Protein AF-A0A7S0CR23-F1 (afdb_monomer)

Organism: NCBI:txid1561963

Sequence (125 aa):
MKQKNTNLKMKKTRQRVEAKNSLENYAYNIRSTIRDEKIQGKITEDEKRSLEEKVNEIIGFIENNEEVEKEKYEEKEEQLKAIANPIISKIYQQGGTGSGMEDYAETKTQEQESQNAGPKIEEVD

Secondary structure (DSSP, 8-state):
-HHHHHHHHHHHHHHHHHHHHHHHHHHHHHHHHHHSHHHHTTS-HHHHHHHHHHHHHHHHHHHH-TTS-HHHHHHHHHHHHHHHHHHHHHHHHTT---TTTHHHHHHHHTSSSSSSPPP------

Radius of gyration: 19.03 Å; Cα contacts (8 Å, |Δi|>4): 79; chains: 1; bounding box: 37×64×52 Å

Solvent-accessible surface area (backbone atoms only — not comparable to full-atom values): 7273 Å² total; per-residue (Å²): 112,71,68,62,54,51,54,51,51,53,50,52,54,50,53,27,51,54,34,46,50,50,39,51,53,50,39,50,27,52,56,48,27,63,66,32,75,81,36,50,84,65,52,52,74,66,60,48,50,54,48,53,51,52,35,52,52,49,53,52,44,49,74,76,45,82,82,58,63,42,67,59,36,51,54,51,37,51,60,48,44,70,60,45,51,62,55,52,53,50,28,45,74,70,74,38,84,44,97,35,44,71,68,51,56,58,59,54,60,73,77,67,78,82,82,69,85,74,83,81,79,72,84,82,130

Mean predicted aligned error: 9.94 Å

Nearest PDB structures (foldseek):
  3lof-assembly1_A  TM=9.603E-01  e=4.402E-04  Homo sapiens
  4po2-assembly1_A  TM=8.799E-01  e=3.697E-04  Homo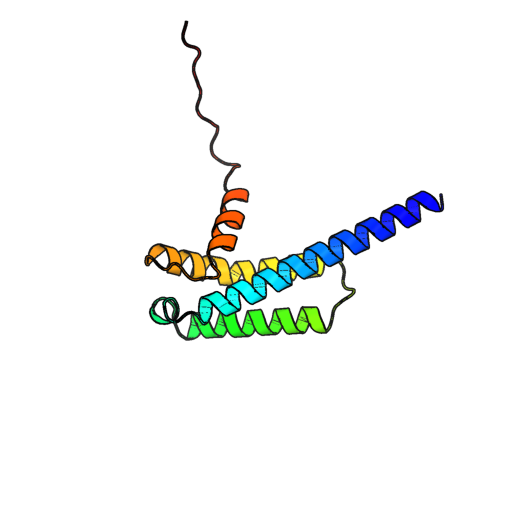 sapiens
  6zhi-assembly4_C  TM=9.247E-01  e=3.918E-04  Plasmodium falciparum 3D7
  6zhi-assembly2_A  TM=9.085E-01  e=8.848E-04  Plasmodium falciparum 3D7
  4po2-assembly2_B  TM=8.866E-01  e=1.184E-03  Homo sapiens

pLDDT: mean 81.5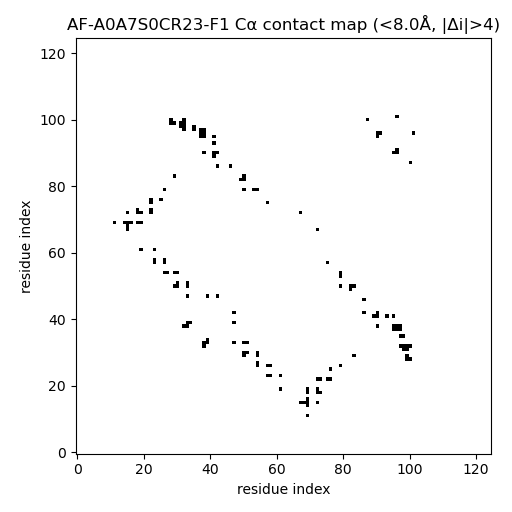9, std 17.97, range [35.47, 97.12]

Foldseek 3Di:
DVVVVVVVVVVQLVLQVVLLVVLLLLLVLLVQQLPDPLLVVQDDPVLSVVSVVLSVVLVVCCVVPVPDGSVVSVVSSVVNCVSSVVSLVSCVVVVHDTPSCPVVVVVVVVVPPPPDDDDPPPDDD

InterPro domains:
  IPR013126 Heat shock protein 70 family [PF00012] (4-93)
  IPR029048 Heat shock protein 70kD, C-terminal domain superfamily [G3DSA:1.20.1270.10] (15-125)
  IPR029048 Heat shock protein 70kD, C-terminal domain superfamily [SSF100934] (18-100)

Structure (mmCIF, N/CA/C/O backbone):
data_AF-A0A7S0CR23-F1
#
_entry.id   AF-A0A7S0CR23-F1
#
loop_
_atom_site.group_PDB
_atom_site.id
_atom_site.type_symbol
_atom_site.label_atom_id
_atom_site.label_alt_id
_atom_site.label_comp_id
_atom_site.label_asym_id
_atom_site.label_entity_id
_atom_site.label_seq_id
_atom_site.pdbx_PDB_ins_code
_atom_site.Cartn_x
_atom_site.Cartn_y
_atom_site.Cartn_z
_atom_site.occupancy
_atom_site.B_iso_or_equiv
_atom_site.auth_seq_id
_atom_site.auth_comp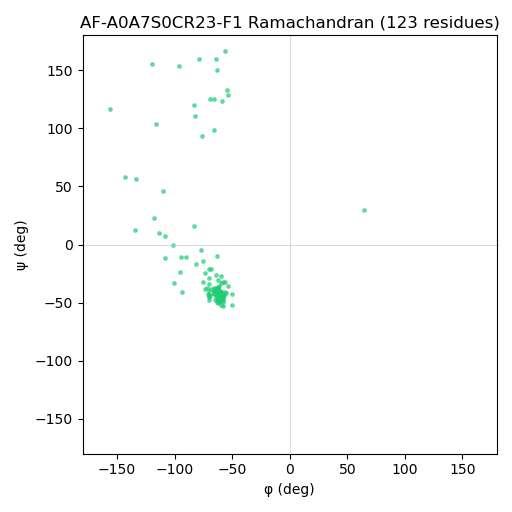_id
_atom_site.auth_asym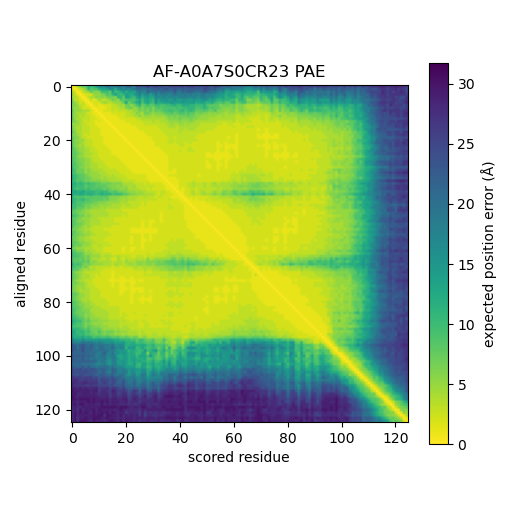_id
_atom_site.auth_atom_id
_atom_site.pdbx_PDB_model_num
ATOM 1 N N . MET A 1 1 ? 23.622 2.442 -32.878 1.00 62.97 1 MET A N 1
ATOM 2 C CA . MET A 1 1 ? 22.415 1.636 -32.557 1.00 62.97 1 MET A CA 1
ATOM 3 C C . MET A 1 1 ? 22.552 0.845 -31.252 1.00 62.97 1 MET A C 1
ATOM 5 O O . MET A 1 1 ? 21.651 0.946 -30.432 1.00 62.97 1 MET A O 1
ATOM 9 N N . LYS A 1 2 ? 23.675 0.151 -30.983 1.00 71.56 2 LYS A N 1
ATOM 10 C CA . LYS A 1 2 ? 23.884 -0.607 -29.726 1.00 71.56 2 LYS A CA 1
ATOM 11 C C . LYS A 1 2 ? 23.753 0.241 -28.440 1.00 71.56 2 LYS A C 1
ATOM 13 O O . LYS A 1 2 ? 23.026 -0.156 -27.541 1.00 71.56 2 LYS A O 1
ATOM 18 N N . GLN A 1 3 ? 24.332 1.447 -28.398 1.00 70.75 3 GLN A N 1
ATOM 19 C CA . GLN A 1 3 ? 24.263 2.339 -27.223 1.00 70.75 3 GLN A CA 1
ATOM 20 C C . GLN A 1 3 ? 22.831 2.779 -26.852 1.00 70.75 3 GLN A C 1
ATOM 22 O O . GLN A 1 3 ? 22.474 2.816 -25.679 1.00 70.75 3 GLN A O 1
ATOM 27 N N . LYS A 1 4 ? 21.985 3.079 -27.850 1.00 73.75 4 LYS A N 1
ATOM 28 C CA . LYS A 1 4 ? 20.596 3.528 -27.634 1.00 73.75 4 LYS A CA 1
ATOM 29 C C . LYS A 1 4 ? 19.739 2.425 -26.998 1.00 73.75 4 LYS A C 1
ATOM 31 O O . LYS A 1 4 ? 18.937 2.710 -26.114 1.00 73.75 4 LYS A O 1
ATOM 36 N N . ASN A 1 5 ? 19.959 1.172 -27.401 1.00 74.31 5 ASN A N 1
ATOM 37 C CA . ASN A 1 5 ? 19.247 0.013 -26.857 1.00 74.31 5 ASN A CA 1
ATOM 38 C C . ASN A 1 5 ? 19.688 -0.305 -25.420 1.00 74.31 5 ASN A C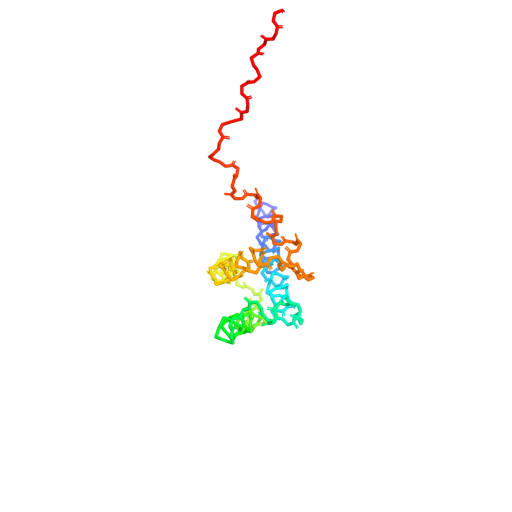 1
ATOM 40 O O . ASN A 1 5 ? 18.849 -0.626 -24.581 1.00 74.31 5 ASN A O 1
ATOM 44 N N . THR A 1 6 ? 20.980 -0.148 -25.114 1.00 81.25 6 THR A N 1
ATOM 45 C CA . THR A 1 6 ? 21.510 -0.294 -23.750 1.00 81.25 6 THR A CA 1
ATOM 46 C C . THR A 1 6 ? 20.922 0.751 -22.800 1.00 81.25 6 THR A C 1
ATOM 48 O O . THR A 1 6 ? 20.422 0.393 -21.735 1.00 81.25 6 THR A O 1
ATOM 51 N N . ASN A 1 7 ? 20.893 2.024 -23.210 1.00 83.56 7 ASN A N 1
ATOM 52 C CA . ASN A 1 7 ? 20.333 3.107 -22.396 1.00 83.56 7 ASN A CA 1
ATOM 53 C C . ASN A 1 7 ? 18.832 2.900 -22.117 1.00 83.56 7 ASN A C 1
ATOM 55 O O . ASN A 1 7 ? 18.364 3.152 -21.008 1.00 83.56 7 ASN A O 1
ATOM 59 N N . LEU A 1 8 ? 18.076 2.403 -23.104 1.00 86.06 8 LEU A N 1
ATOM 60 C CA . LEU A 1 8 ? 16.654 2.101 -22.935 1.00 86.06 8 LEU A CA 1
ATOM 61 C C . LEU A 1 8 ? 16.425 0.958 -21.937 1.00 86.06 8 LEU A C 1
ATOM 63 O O . LEU A 1 8 ? 15.546 1.062 -21.084 1.00 86.06 8 LEU A O 1
ATOM 67 N N . LYS A 1 9 ? 17.230 -0.110 -22.014 1.00 83.75 9 LYS A N 1
ATOM 68 C CA . LYS A 1 9 ? 17.140 -1.243 -21.085 1.00 83.75 9 LYS A CA 1
ATOM 69 C C . LYS A 1 9 ? 17.438 -0.811 -19.646 1.00 83.75 9 LYS A C 1
ATOM 71 O O . LYS A 1 9 ? 16.666 -1.135 -18.753 1.00 83.75 9 LYS A O 1
ATOM 76 N N . MET A 1 10 ? 18.494 -0.018 -19.439 1.00 87.19 10 MET A N 1
ATOM 77 C CA . MET A 1 10 ? 18.829 0.531 -18.118 1.00 87.19 10 MET A CA 1
ATOM 78 C C . MET A 1 10 ? 17.700 1.399 -17.554 1.00 87.19 10 MET A C 1
ATOM 80 O O . MET A 1 10 ? 17.339 1.240 -16.391 1.00 87.19 10 MET A O 1
ATOM 84 N N . LYS A 1 11 ? 17.105 2.276 -18.376 1.00 87.88 11 LYS A N 1
ATOM 85 C CA . LYS A 1 11 ? 15.982 3.123 -17.950 1.00 87.88 11 LYS A CA 1
ATOM 86 C C . LYS A 1 11 ? 14.786 2.284 -17.491 1.00 87.88 11 LYS A C 1
ATOM 88 O O . LYS A 1 11 ? 14.261 2.542 -16.415 1.00 87.88 11 LYS A O 1
ATOM 93 N N . LYS A 1 12 ? 14.398 1.263 -18.263 1.00 88.38 12 LYS A N 1
ATOM 94 C CA . LYS A 1 12 ? 13.285 0.368 -17.906 1.00 88.38 12 LYS A CA 1
ATOM 95 C C . LYS A 1 12 ? 13.538 -0.380 -16.597 1.00 88.38 12 LYS A C 1
ATOM 97 O O . LYS A 1 12 ? 12.675 -0.381 -15.728 1.00 88.38 12 LYS A O 1
ATOM 102 N N . THR A 1 13 ? 14.728 -0.959 -16.423 1.00 90.06 13 THR A N 1
ATOM 103 C CA . THR A 1 13 ? 15.093 -1.634 -15.169 1.00 90.06 13 THR A CA 1
ATOM 104 C C . THR A 1 13 ? 15.045 -0.674 -13.985 1.00 90.06 13 THR A C 1
ATOM 106 O O . THR A 1 13 ? 14.498 -1.032 -12.948 1.00 90.06 13 THR A O 1
ATOM 109 N N . ARG A 1 14 ? 15.563 0.552 -14.142 1.00 91.81 14 ARG A N 1
ATOM 110 C CA . ARG A 1 14 ? 15.547 1.555 -13.072 1.00 91.81 14 ARG A CA 1
ATOM 111 C C . ARG A 1 14 ? 14.123 1.920 -12.657 1.00 91.81 14 ARG A C 1
ATOM 113 O O . ARG A 1 14 ? 13.806 1.845 -11.481 1.00 91.81 14 ARG A O 1
ATOM 120 N N . GLN A 1 15 ? 13.264 2.234 -13.626 1.00 93.00 15 GLN A N 1
ATOM 121 C CA . GLN A 1 15 ? 11.867 2.596 -13.369 1.00 93.00 15 GLN A CA 1
ATOM 122 C C . GLN A 1 15 ? 11.080 1.453 -12.721 1.00 93.00 15 GLN A C 1
ATOM 124 O O . GLN A 1 15 ? 10.250 1.691 -11.851 1.00 93.00 15 GLN A O 1
ATOM 129 N N . ARG A 1 16 ? 11.357 0.207 -13.119 1.00 93.56 16 ARG A N 1
ATOM 130 C CA . ARG A 1 16 ? 10.771 -0.976 -12.486 1.00 93.56 16 ARG A CA 1
ATOM 131 C C . ARG A 1 16 ? 11.181 -1.095 -11.018 1.00 93.56 16 ARG A C 1
ATOM 133 O O . ARG A 1 16 ? 10.326 -1.328 -10.175 1.00 93.56 16 ARG A O 1
ATOM 140 N N . VAL A 1 17 ? 12.472 -0.937 -10.720 1.00 93.50 17 VAL A N 1
ATOM 141 C CA . VAL A 1 17 ? 12.988 -0.996 -9.342 1.00 93.50 17 VAL A CA 1
ATOM 142 C C . VAL A 1 17 ? 12.408 0.137 -8.493 1.00 93.50 17 VAL A C 1
ATOM 144 O O . VAL A 1 17 ? 11.991 -0.107 -7.369 1.00 93.50 17 VAL A O 1
ATOM 147 N N . GLU A 1 18 ? 12.317 1.352 -9.039 1.00 92.94 18 GLU A N 1
ATOM 148 C CA . GLU A 1 18 ? 11.671 2.492 -8.372 1.00 92.94 18 GLU A CA 1
ATOM 149 C C . GLU A 1 18 ? 10.198 2.185 -8.033 1.00 92.94 18 GLU A C 1
ATOM 151 O O . GLU A 1 18 ? 9.789 2.379 -6.891 1.00 92.94 18 GLU A O 1
ATOM 156 N N . ALA A 1 19 ? 9.426 1.631 -8.978 1.00 94.12 19 ALA A N 1
ATOM 157 C CA . ALA A 1 19 ? 8.026 1.258 -8.750 1.00 94.12 19 ALA A CA 1
ATOM 158 C C . ALA A 1 19 ? 7.866 0.123 -7.719 1.00 94.12 19 ALA A C 1
ATOM 160 O O . ALA A 1 19 ? 7.005 0.209 -6.846 1.00 94.12 19 ALA A O 1
ATOM 161 N N . LYS A 1 20 ? 8.723 -0.911 -7.768 1.00 94.81 20 LYS A N 1
ATOM 162 C CA . LYS A 1 20 ? 8.760 -1.982 -6.754 1.00 94.81 20 LYS A CA 1
ATOM 163 C C . LYS A 1 20 ? 9.007 -1.406 -5.357 1.00 94.81 20 LYS A C 1
ATOM 165 O O . LYS A 1 20 ? 8.256 -1.715 -4.439 1.00 94.81 20 LYS A O 1
ATOM 170 N N . ASN A 1 21 ? 10.021 -0.551 -5.215 1.00 93.06 21 ASN A N 1
ATOM 171 C CA . ASN A 1 21 ? 10.384 0.046 -3.929 1.00 93.06 21 ASN A CA 1
ATOM 172 C C . ASN A 1 21 ? 9.274 0.961 -3.389 1.00 93.06 21 ASN A C 1
ATOM 174 O O . ASN A 1 21 ? 9.003 0.939 -2.193 1.00 93.06 21 ASN A O 1
ATOM 178 N N . SER A 1 22 ? 8.621 1.738 -4.261 1.00 93.06 22 SER A N 1
ATOM 179 C CA . SER A 1 22 ? 7.467 2.571 -3.894 1.00 93.06 22 SER A CA 1
ATOM 180 C C . SER A 1 22 ? 6.342 1.720 -3.301 1.00 93.06 22 SER A C 1
ATOM 182 O O . SER A 1 22 ? 5.911 1.951 -2.171 1.00 93.06 22 SER A O 1
ATOM 184 N N . LEU A 1 23 ? 5.935 0.666 -4.018 1.00 94.81 23 LEU A N 1
ATOM 185 C CA . LEU A 1 23 ? 4.884 -0.247 -3.575 1.00 94.81 23 LEU A CA 1
ATOM 186 C C . LEU A 1 23 ? 5.238 -0.956 -2.262 1.00 94.81 23 LEU A C 1
ATOM 188 O O . LEU A 1 23 ? 4.395 -1.067 -1.374 1.00 94.81 23 LEU A O 1
ATOM 192 N N . GLU A 1 24 ? 6.472 -1.443 -2.145 1.00 94.56 24 GLU A N 1
ATOM 193 C CA . GLU A 1 24 ? 6.957 -2.143 -0.957 1.00 94.56 24 GLU A CA 1
ATOM 194 C C . GLU A 1 24 ? 6.952 -1.228 0.276 1.00 94.56 24 GLU A C 1
ATOM 196 O O . GLU A 1 24 ? 6.375 -1.582 1.308 1.00 94.56 24 GLU A O 1
ATOM 201 N N . ASN A 1 25 ? 7.517 -0.023 0.152 1.00 93.81 25 ASN A N 1
ATOM 202 C CA . ASN A 1 25 ? 7.516 0.977 1.219 1.00 93.81 25 ASN A CA 1
ATOM 203 C C . ASN A 1 25 ? 6.091 1.327 1.644 1.00 93.81 25 ASN A C 1
ATOM 205 O O . ASN A 1 25 ? 5.767 1.305 2.832 1.00 93.81 25 ASN A O 1
ATOM 209 N N . TYR A 1 26 ? 5.219 1.585 0.673 1.00 93.12 26 TYR A N 1
ATOM 210 C CA . TYR A 1 26 ? 3.831 1.918 0.934 1.00 93.12 26 TYR A CA 1
ATOM 211 C C . TYR A 1 26 ? 3.096 0.780 1.661 1.00 93.12 26 TYR A C 1
ATOM 213 O O . TYR A 1 26 ? 2.462 1.013 2.691 1.00 93.12 26 TYR A O 1
ATOM 221 N N . ALA A 1 27 ? 3.251 -0.470 1.216 1.00 95.19 27 ALA A N 1
ATOM 222 C CA . ALA A 1 27 ? 2.673 -1.638 1.882 1.00 95.19 27 ALA A CA 1
ATOM 223 C C . ALA A 1 27 ? 3.151 -1.783 3.337 1.00 95.19 27 ALA A C 1
ATOM 225 O O . ALA A 1 27 ? 2.343 -2.047 4.235 1.00 95.19 27 ALA A O 1
ATOM 226 N N . TYR A 1 28 ? 4.441 -1.558 3.603 1.00 93.69 28 TYR A N 1
ATOM 227 C CA . TYR A 1 28 ? 4.970 -1.578 4.966 1.00 93.69 28 TYR A CA 1
ATOM 228 C C . TYR A 1 28 ? 4.468 -0.414 5.825 1.00 93.69 28 TYR A C 1
ATOM 230 O O . TYR A 1 28 ? 4.135 -0.639 6.994 1.00 93.69 28 TYR A O 1
ATOM 238 N N . ASN A 1 29 ? 4.331 0.786 5.258 1.00 91.50 29 ASN A N 1
ATOM 239 C CA . ASN A 1 29 ? 3.764 1.948 5.946 1.00 91.50 29 ASN A CA 1
ATOM 240 C C . ASN A 1 29 ? 2.307 1.695 6.363 1.00 91.50 29 ASN A C 1
ATOM 242 O O . ASN A 1 29 ? 1.942 1.950 7.517 1.00 91.50 29 ASN A O 1
ATOM 246 N N . ILE A 1 30 ? 1.489 1.106 5.481 1.00 92.19 30 ILE A N 1
ATOM 247 C CA . ILE A 1 30 ? 0.121 0.677 5.818 1.00 92.19 30 ILE A CA 1
ATOM 248 C C . ILE A 1 30 ? 0.139 -0.345 6.950 1.00 92.19 30 ILE A C 1
ATOM 250 O O . ILE A 1 30 ? -0.584 -0.183 7.935 1.00 92.19 30 ILE A O 1
ATOM 254 N N . ARG A 1 31 ? 0.991 -1.372 6.843 1.00 92.94 31 ARG A N 1
ATOM 255 C CA . ARG A 1 31 ? 1.105 -2.426 7.859 1.00 92.94 31 ARG A CA 1
ATOM 256 C C . ARG A 1 31 ? 1.457 -1.870 9.231 1.00 92.94 31 ARG A C 1
ATOM 258 O O . ARG A 1 31 ? 0.914 -2.329 10.230 1.00 92.94 31 ARG A O 1
ATOM 265 N N . SER A 1 32 ? 2.381 -0.915 9.275 1.00 92.00 32 SER A N 1
ATOM 266 C CA . SER A 1 32 ? 2.776 -0.236 10.507 1.00 92.00 32 SER A CA 1
ATOM 267 C C . SER A 1 32 ? 1.606 0.568 11.076 1.00 92.00 32 SER A C 1
ATOM 269 O O . SER A 1 32 ? 1.237 0.393 12.234 1.00 92.00 32 SER A O 1
ATOM 271 N N . THR A 1 33 ? 0.936 1.355 10.229 1.00 88.81 33 THR A N 1
ATOM 272 C CA . THR A 1 33 ? -0.189 2.219 10.618 1.00 88.81 33 THR A CA 1
ATOM 273 C C . THR A 1 33 ? -1.347 1.437 11.235 1.00 88.81 33 THR A C 1
ATOM 275 O O . THR A 1 33 ? -1.844 1.817 12.287 1.00 88.81 33 THR A O 1
ATOM 278 N N . ILE A 1 34 ? -1.772 0.320 10.640 1.00 90.19 34 ILE A N 1
ATOM 279 C CA . ILE A 1 34 ? -2.902 -0.473 11.168 1.00 90.19 34 ILE A CA 1
ATOM 280 C C . ILE A 1 34 ? -2.545 -1.301 12.411 1.00 90.19 34 ILE A C 1
ATOM 282 O O . ILE A 1 34 ? -3.430 -1.817 13.097 1.00 90.19 34 ILE A O 1
ATOM 286 N N . ARG A 1 35 ? -1.247 -1.447 12.699 1.00 90.88 35 ARG A N 1
ATOM 287 C CA . ARG A 1 35 ? -0.734 -2.115 13.901 1.00 90.88 35 ARG A CA 1
ATOM 288 C C . ARG A 1 35 ? -0.438 -1.147 15.042 1.00 90.88 35 ARG A C 1
ATOM 290 O O . ARG A 1 35 ? -0.231 -1.613 16.156 1.00 90.88 35 ARG A O 1
ATOM 297 N N . ASP A 1 36 ? -0.454 0.156 14.784 1.00 89.94 36 ASP A N 1
ATOM 298 C CA . ASP A 1 36 ? -0.306 1.190 15.803 1.00 89.94 36 ASP A CA 1
ATOM 299 C C . ASP A 1 36 ? -1.514 1.170 16.756 1.00 89.94 36 ASP A C 1
ATOM 301 O O . ASP A 1 36 ? -2.672 1.269 16.336 1.00 89.94 36 ASP A O 1
ATOM 305 N N . GLU A 1 37 ? -1.247 1.047 18.057 1.00 89.50 37 GLU A N 1
ATOM 306 C CA . GLU A 1 37 ? -2.262 1.006 19.117 1.00 89.50 37 GLU A CA 1
ATOM 307 C C . GLU A 1 37 ? -3.185 2.236 19.090 1.00 89.50 37 GLU A C 1
ATOM 309 O O . GLU A 1 37 ? -4.381 2.127 19.367 1.00 89.50 37 GLU A O 1
ATOM 314 N N . LYS A 1 38 ? -2.671 3.405 18.678 1.00 87.56 38 LYS A N 1
ATOM 315 C CA . LYS A 1 38 ? -3.453 4.647 18.539 1.00 87.56 38 LYS A CA 1
ATOM 316 C C . LYS A 1 38 ? -4.471 4.580 17.403 1.00 87.56 38 LYS A C 1
ATOM 318 O O . LYS A 1 38 ? -5.412 5.378 17.375 1.00 87.56 38 LYS A O 1
ATOM 323 N N . ILE A 1 39 ? -4.260 3.674 16.452 1.00 87.50 39 ILE A N 1
ATOM 324 C CA . ILE A 1 39 ? -5.062 3.515 15.240 1.00 87.50 39 ILE A CA 1
ATOM 325 C C . ILE A 1 39 ? -6.041 2.352 15.374 1.00 87.50 39 ILE A C 1
ATOM 327 O O . ILE A 1 39 ? -7.157 2.458 14.871 1.00 87.50 39 ILE A O 1
ATOM 331 N N . GLN A 1 40 ? -5.682 1.290 16.102 1.00 87.00 40 GLN A N 1
ATOM 332 C CA . GLN A 1 40 ? -6.544 0.117 16.297 1.00 87.00 40 GLN A CA 1
ATOM 333 C C . GLN A 1 40 ? -7.939 0.473 16.838 1.00 87.00 40 GLN A C 1
ATOM 335 O O . GLN A 1 40 ? -8.921 -0.114 16.406 1.00 87.00 40 GLN A O 1
ATOM 340 N N . GLY A 1 41 ? -8.054 1.480 17.710 1.00 87.44 41 GLY A N 1
ATOM 341 C CA . GLY A 1 41 ? -9.350 1.958 18.215 1.00 87.44 41 GLY A CA 1
ATOM 342 C C . GLY A 1 41 ? -10.157 2.847 17.253 1.00 87.44 41 GLY A C 1
ATOM 343 O O . GLY A 1 41 ? -11.270 3.240 17.593 1.00 87.44 41 GLY A O 1
ATOM 344 N N . LYS A 1 42 ? -9.607 3.208 16.085 1.00 90.06 42 LYS A N 1
ATOM 345 C CA . LYS A 1 42 ? -10.201 4.152 15.109 1.00 90.06 42 LYS A CA 1
ATOM 346 C C . LYS A 1 42 ? -10.723 3.478 13.837 1.00 90.06 42 LYS A C 1
ATOM 348 O O . LYS A 1 42 ? -11.430 4.112 13.043 1.00 90.06 42 LYS A O 1
ATOM 353 N N . ILE A 1 43 ? -10.377 2.207 13.648 1.00 91.38 43 ILE A N 1
ATOM 354 C CA . ILE A 1 43 ? -10.795 1.362 12.526 1.00 91.38 43 ILE A CA 1
ATOM 355 C C . ILE A 1 43 ? -11.561 0.148 13.036 1.00 91.38 43 ILE A C 1
ATOM 357 O O . ILE A 1 43 ? -11.407 -0.260 14.183 1.00 91.38 43 ILE A O 1
ATOM 361 N N . THR A 1 44 ? -12.408 -0.427 12.191 1.00 93.81 44 THR A N 1
ATOM 362 C CA . THR A 1 44 ? -13.089 -1.682 12.520 1.00 93.81 44 THR A CA 1
ATOM 363 C C . THR A 1 44 ? -12.154 -2.875 12.317 1.00 93.81 44 THR A C 1
ATOM 365 O O . THR A 1 44 ? -11.193 -2.807 11.548 1.00 93.81 44 THR A O 1
ATOM 368 N N . GLU A 1 45 ? -12.463 -4.005 12.955 1.00 93.38 45 GLU A N 1
ATOM 369 C CA . GLU A 1 45 ? -11.729 -5.258 12.721 1.00 93.38 45 GLU A CA 1
ATOM 370 C C . GLU A 1 45 ? -11.809 -5.714 11.255 1.00 93.38 45 GLU A C 1
ATOM 372 O O . GLU A 1 45 ? -10.843 -6.253 10.723 1.00 93.38 45 GLU A O 1
ATOM 377 N N . ASP A 1 46 ? -12.922 -5.445 10.564 1.00 94.31 46 ASP A N 1
ATOM 378 C CA . ASP A 1 46 ? -13.057 -5.756 9.137 1.00 94.31 46 ASP A CA 1
ATOM 379 C C . ASP A 1 46 ? -12.179 -4.850 8.256 1.00 94.31 46 ASP A C 1
ATOM 381 O O . ASP A 1 46 ? -11.557 -5.337 7.310 1.00 94.31 46 ASP A O 1
ATOM 385 N N . GLU A 1 47 ? -12.085 -3.550 8.570 1.00 94.12 47 GLU A N 1
ATOM 386 C CA . GLU A 1 47 ? -11.187 -2.601 7.889 1.00 94.12 47 GLU A CA 1
ATOM 387 C C . GLU A 1 47 ? -9.720 -3.005 8.091 1.00 94.12 47 GLU A C 1
ATOM 389 O O . GLU A 1 47 ? -8.948 -3.066 7.131 1.00 94.12 47 GLU A O 1
ATOM 394 N N . LYS A 1 48 ? -9.353 -3.348 9.332 1.00 93.94 48 LYS A N 1
ATOM 395 C CA . LYS A 1 48 ? -8.021 -3.845 9.686 1.00 93.94 48 LYS A CA 1
ATOM 396 C C . LYS A 1 48 ? -7.685 -5.131 8.934 1.00 93.94 48 LYS A C 1
ATOM 398 O O . LYS A 1 48 ? -6.653 -5.182 8.268 1.00 93.94 48 LYS A O 1
ATOM 403 N N . ARG A 1 49 ? -8.563 -6.140 8.989 1.00 94.69 49 ARG A N 1
ATOM 404 C CA . ARG A 1 49 ? -8.370 -7.428 8.306 1.00 94.69 49 ARG A CA 1
ATOM 405 C C . ARG A 1 49 ? -8.209 -7.239 6.800 1.00 94.69 49 ARG A C 1
ATOM 407 O O . ARG A 1 49 ? -7.283 -7.793 6.220 1.00 94.69 49 ARG A O 1
ATOM 414 N N . SER A 1 50 ? -9.047 -6.405 6.182 1.00 95.12 50 SER A N 1
ATOM 415 C CA . SER A 1 50 ? -8.984 -6.134 4.738 1.00 95.12 50 SER A CA 1
ATOM 416 C C . SER A 1 50 ? -7.648 -5.506 4.319 1.00 95.12 50 SER A C 1
ATOM 418 O O . S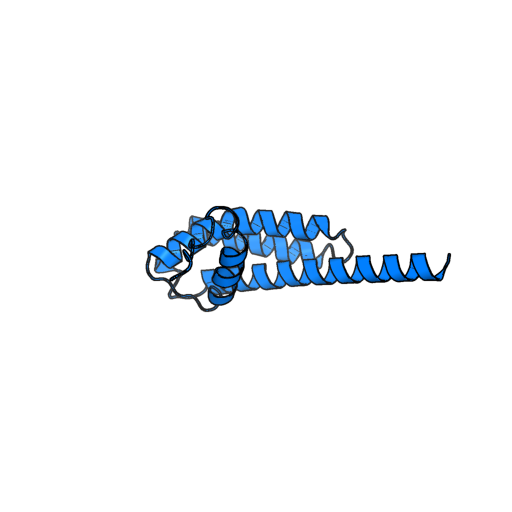ER A 1 50 ? -7.091 -5.872 3.282 1.00 95.12 50 SER A O 1
ATOM 420 N N . LEU A 1 51 ? -7.106 -4.582 5.123 1.00 94.69 51 LEU A N 1
ATOM 421 C CA . LEU A 1 51 ? -5.787 -3.996 4.868 1.00 94.69 51 LEU A CA 1
ATOM 422 C C . LEU A 1 51 ? -4.653 -4.991 5.112 1.00 94.69 51 LEU A C 1
ATOM 424 O O . LEU A 1 51 ? -3.738 -5.056 4.296 1.00 94.69 51 LEU A O 1
ATOM 428 N N . GLU A 1 52 ? -4.706 -5.784 6.185 1.00 95.44 52 GLU A N 1
ATOM 429 C CA . GLU A 1 52 ? -3.698 -6.818 6.447 1.00 95.44 52 GLU A CA 1
ATOM 430 C C . GLU A 1 52 ? -3.649 -7.860 5.325 1.00 95.44 52 GLU A C 1
ATOM 432 O O . GLU A 1 52 ? -2.567 -8.180 4.831 1.00 95.44 52 GLU A O 1
ATOM 437 N N . GLU A 1 53 ? -4.805 -8.348 4.874 1.00 96.81 53 GLU A N 1
ATOM 438 C CA . GLU A 1 53 ? -4.908 -9.288 3.757 1.00 96.81 53 GLU A CA 1
ATOM 439 C C . GLU A 1 53 ? -4.338 -8.687 2.467 1.00 96.81 53 GLU A C 1
ATOM 441 O O . GLU A 1 53 ? -3.505 -9.321 1.815 1.00 96.81 53 GLU A O 1
ATOM 446 N N . LYS A 1 54 ? -4.713 -7.445 2.122 1.00 97.12 54 LYS A N 1
ATOM 447 C CA . LYS A 1 54 ? -4.216 -6.787 0.905 1.00 97.12 54 LYS A CA 1
ATOM 448 C C . LYS A 1 54 ? -2.712 -6.514 0.958 1.00 97.12 54 LYS A C 1
ATOM 450 O O . LYS A 1 54 ? -2.020 -6.729 -0.034 1.00 97.12 54 LYS A O 1
ATOM 455 N N . VAL A 1 55 ? -2.192 -6.064 2.098 1.00 96.69 55 VAL A N 1
ATOM 456 C CA . VAL A 1 55 ? -0.753 -5.841 2.294 1.00 96.69 55 VAL A CA 1
ATOM 457 C C . VAL A 1 55 ? 0.020 -7.150 2.151 1.00 96.69 55 VAL A C 1
ATOM 459 O O . VAL A 1 55 ? 1.029 -7.185 1.451 1.00 96.69 55 VAL A O 1
ATOM 462 N N . ASN A 1 56 ? -0.455 -8.235 2.768 1.00 96.69 56 ASN A N 1
ATOM 463 C CA . ASN A 1 56 ? 0.193 -9.541 2.660 1.00 96.69 56 ASN A CA 1
ATOM 464 C C . ASN A 1 56 ? 0.152 -10.080 1.220 1.00 96.69 56 ASN A C 1
ATOM 466 O O . ASN A 1 56 ? 1.150 -10.622 0.750 1.00 96.69 56 ASN A O 1
ATOM 470 N N . GLU A 1 57 ? -0.960 -9.887 0.499 1.00 96.88 57 GLU A N 1
ATOM 471 C CA . GLU A 1 57 ? -1.059 -10.213 -0.932 1.00 96.88 57 GLU A CA 1
ATOM 472 C C . GLU A 1 57 ? -0.003 -9.458 -1.751 1.00 96.88 57 GLU A C 1
ATOM 474 O O . GLU A 1 57 ? 0.649 -10.045 -2.612 1.00 96.88 57 GLU A O 1
ATOM 479 N N . ILE A 1 58 ? 0.185 -8.165 -1.483 1.00 96.19 58 ILE A N 1
ATOM 480 C CA . ILE A 1 58 ? 1.128 -7.315 -2.218 1.00 96.19 58 ILE A CA 1
ATOM 481 C C . ILE A 1 58 ? 2.576 -7.680 -1.921 1.00 96.19 58 ILE A C 1
ATOM 483 O O . ILE A 1 58 ? 3.363 -7.793 -2.856 1.00 96.19 58 ILE A O 1
ATOM 487 N N . ILE A 1 59 ? 2.923 -7.908 -0.654 1.00 95.00 59 ILE A N 1
ATOM 488 C CA . ILE A 1 59 ? 4.269 -8.356 -0.274 1.00 95.00 59 ILE A CA 1
ATOM 489 C C . ILE A 1 59 ? 4.567 -9.699 -0.948 1.00 95.00 59 ILE A C 1
ATOM 491 O O . ILE A 1 59 ? 5.574 -9.827 -1.641 1.00 95.00 59 ILE A O 1
ATOM 495 N N . GLY A 1 60 ? 3.641 -10.659 -0.861 1.00 96.12 60 GLY A N 1
ATOM 496 C CA . GLY A 1 60 ? 3.785 -11.944 -1.542 1.00 96.12 60 GLY A CA 1
ATOM 497 C C . GLY A 1 60 ? 3.863 -11.803 -3.065 1.00 96.12 60 GLY A C 1
ATOM 498 O O . GLY A 1 60 ? 4.610 -12.529 -3.720 1.00 96.12 60 GLY A O 1
ATOM 499 N N . PHE A 1 61 ? 3.138 -10.852 -3.661 1.00 96.62 61 PHE A N 1
ATOM 500 C CA . PHE A 1 61 ? 3.279 -10.541 -5.080 1.00 96.62 61 PHE A CA 1
ATOM 501 C C . PHE A 1 61 ? 4.691 -10.037 -5.393 1.00 96.62 61 PHE A C 1
ATOM 503 O O . PHE A 1 61 ? 5.314 -10.581 -6.300 1.00 96.62 61 PHE A O 1
ATOM 510 N N . ILE A 1 62 ? 5.213 -9.062 -4.644 1.00 94.06 62 ILE A N 1
ATOM 511 C CA . ILE A 1 62 ? 6.551 -8.490 -4.850 1.00 94.06 62 ILE A CA 1
ATOM 512 C C . ILE A 1 62 ? 7.643 -9.564 -4.754 1.00 94.06 62 ILE A C 1
ATOM 514 O O . ILE A 1 62 ? 8.515 -9.614 -5.624 1.00 94.06 62 ILE A O 1
ATOM 518 N N . GLU A 1 63 ? 7.578 -10.426 -3.737 1.00 93.50 63 GLU A N 1
ATOM 519 C CA . GLU A 1 63 ? 8.547 -11.506 -3.501 1.00 93.50 63 GLU A CA 1
ATOM 520 C C . GLU A 1 63 ? 8.549 -12.545 -4.633 1.00 93.50 63 GLU A C 1
ATOM 522 O O . GLU A 1 63 ? 9.603 -13.035 -5.030 1.00 93.50 63 GLU A O 1
ATOM 527 N N . ASN A 1 64 ? 7.376 -12.857 -5.198 1.00 95.12 64 ASN A N 1
ATOM 528 C CA . ASN A 1 64 ? 7.238 -13.859 -6.262 1.00 95.12 64 ASN A CA 1
ATOM 529 C C . ASN A 1 64 ? 7.383 -13.289 -7.683 1.00 95.12 64 ASN A C 1
ATOM 531 O O . ASN A 1 64 ? 7.450 -14.048 -8.648 1.00 95.12 64 ASN A O 1
ATOM 535 N N . ASN A 1 65 ? 7.394 -11.964 -7.838 1.00 91.75 65 ASN A N 1
ATOM 536 C CA . ASN A 1 65 ? 7.323 -11.294 -9.134 1.00 91.75 65 ASN A CA 1
ATOM 537 C C . ASN A 1 65 ? 8.369 -10.178 -9.233 1.00 91.75 65 ASN A C 1
ATOM 539 O O . ASN A 1 65 ? 8.019 -9.032 -9.484 1.00 91.75 65 ASN A O 1
ATOM 543 N N . GLU A 1 66 ? 9.656 -10.476 -9.046 1.00 87.44 66 GLU A N 1
ATOM 544 C CA . GLU A 1 66 ? 10.720 -9.451 -9.026 1.00 87.44 66 GLU A CA 1
ATOM 545 C C . GLU A 1 66 ? 11.021 -8.793 -10.385 1.00 87.44 66 GLU A C 1
ATOM 547 O O . GLU A 1 66 ? 11.596 -7.703 -10.445 1.00 87.44 66 GLU A O 1
ATOM 552 N N . GLU A 1 67 ? 10.658 -9.449 -11.489 1.00 88.88 67 GLU A N 1
ATOM 553 C CA . GLU A 1 67 ? 11.008 -9.006 -12.844 1.00 88.88 67 GLU A CA 1
ATOM 554 C C . GLU A 1 67 ? 9.811 -8.568 -13.699 1.00 88.88 67 GLU A C 1
ATOM 556 O O . GLU A 1 67 ? 9.987 -8.320 -14.894 1.00 88.88 67 GLU A O 1
ATOM 561 N N . VAL A 1 68 ? 8.615 -8.427 -13.113 1.00 92.25 68 VAL A N 1
ATOM 562 C CA . VAL A 1 68 ? 7.422 -7.968 -13.850 1.00 92.25 68 VAL A CA 1
ATOM 563 C C . VAL A 1 68 ? 7.570 -6.540 -14.360 1.00 92.25 68 VAL A C 1
ATOM 565 O O . VAL A 1 68 ? 8.395 -5.762 -13.888 1.00 92.25 68 VAL A O 1
ATOM 568 N N . GLU A 1 69 ? 6.767 -6.183 -15.355 1.00 91.88 69 GLU A N 1
ATOM 569 C CA . GLU A 1 69 ? 6.763 -4.828 -15.900 1.00 91.88 69 GLU A CA 1
ATOM 570 C C . GLU A 1 69 ? 6.330 -3.800 -14.843 1.00 91.88 69 GLU A C 1
ATOM 572 O O . GLU A 1 69 ? 5.545 -4.099 -13.940 1.00 91.88 69 GLU A O 1
ATOM 577 N N . LYS A 1 70 ? 6.844 -2.573 -14.974 1.00 93.31 70 LYS A N 1
ATOM 578 C CA . LYS A 1 70 ? 6.595 -1.456 -14.048 1.00 93.31 70 LYS A CA 1
ATOM 579 C C . LYS A 1 70 ? 5.097 -1.263 -13.786 1.00 93.31 70 LYS A C 1
ATOM 581 O O . LYS A 1 70 ? 4.680 -1.103 -12.644 1.00 93.31 70 LYS A O 1
ATOM 586 N N . GLU A 1 71 ? 4.302 -1.351 -14.843 1.00 94.25 71 GLU A N 1
ATOM 587 C CA . GLU A 1 71 ? 2.857 -1.153 -14.842 1.00 94.25 71 GLU A CA 1
ATOM 588 C C . GLU A 1 71 ? 2.139 -2.139 -13.906 1.00 94.25 71 GLU A C 1
ATOM 590 O O . GLU A 1 71 ? 1.085 -1.815 -13.368 1.00 94.25 71 GLU A O 1
ATOM 595 N N . LYS A 1 72 ? 2.707 -3.330 -13.659 1.00 94.88 72 LYS A N 1
ATOM 596 C CA . LYS A 1 72 ? 2.147 -4.296 -12.703 1.00 94.88 72 LYS A CA 1
ATOM 597 C C . LYS A 1 72 ? 2.379 -3.912 -11.251 1.00 94.88 72 LYS A C 1
ATOM 599 O O . LYS A 1 72 ? 1.519 -4.203 -10.423 1.00 94.88 72 LYS A O 1
ATOM 604 N N . TYR A 1 73 ? 3.490 -3.249 -10.941 1.00 94.81 73 TYR A N 1
ATOM 605 C CA . TYR A 1 73 ? 3.683 -2.675 -9.611 1.00 94.81 73 TYR A CA 1
ATOM 606 C C . TYR A 1 73 ? 2.745 -1.486 -9.390 1.00 94.81 73 TYR A C 1
ATOM 608 O O . TYR A 1 73 ? 2.090 -1.433 -8.356 1.00 94.81 73 TYR A O 1
ATOM 616 N N . GLU A 1 74 ? 2.594 -0.606 -10.384 1.00 93.19 74 GLU A N 1
ATOM 617 C CA . GLU A 1 74 ? 1.661 0.532 -10.312 1.00 93.19 74 GLU A CA 1
ATOM 618 C C . GLU A 1 74 ? 0.202 0.064 -10.157 1.00 93.19 74 GLU A C 1
ATOM 620 O O . GLU A 1 74 ? -0.530 0.576 -9.317 1.00 93.19 74 GLU A O 1
ATOM 625 N N . GLU A 1 75 ? -0.214 -0.980 -10.883 1.00 95.75 75 GLU A N 1
ATOM 626 C CA . GLU A 1 75 ? -1.548 -1.582 -10.732 1.00 95.75 75 GLU A CA 1
ATOM 627 C C . GLU A 1 75 ? -1.791 -2.097 -9.300 1.00 95.75 75 GLU A C 1
ATOM 629 O O . GLU A 1 75 ? -2.874 -1.915 -8.740 1.00 95.75 75 GLU A O 1
ATOM 634 N N . LYS A 1 76 ? -0.784 -2.732 -8.686 1.00 96.50 76 LYS A N 1
ATOM 635 C CA . LYS A 1 76 ? -0.867 -3.205 -7.297 1.00 96.50 76 LYS A CA 1
ATOM 636 C C . LYS A 1 76 ? -0.867 -2.061 -6.286 1.00 96.50 76 LYS A C 1
ATOM 638 O O . LYS A 1 76 ? -1.563 -2.162 -5.276 1.00 96.50 76 LYS A O 1
ATOM 643 N N . GLU A 1 77 ? -0.148 -0.981 -6.569 1.00 93.50 77 GLU A N 1
ATOM 644 C CA . GLU A 1 77 ? -0.151 0.234 -5.753 1.00 93.50 77 GLU A CA 1
ATOM 645 C C . GLU A 1 77 ? -1.541 0.869 -5.717 1.00 93.50 77 GLU A C 1
ATOM 647 O O . GLU A 1 77 ? -2.073 1.118 -4.636 1.00 93.50 77 GLU A O 1
ATOM 652 N N . GLU A 1 78 ? -2.179 1.024 -6.878 1.00 93.50 78 GLU A N 1
ATOM 653 C CA . GLU A 1 78 ? -3.541 1.554 -6.980 1.00 93.50 78 GLU A CA 1
ATOM 654 C C . GLU A 1 78 ? -4.569 0.668 -6.261 1.00 93.50 78 GLU A C 1
ATOM 656 O O . GLU A 1 78 ? -5.452 1.167 -5.561 1.00 93.50 78 GLU A O 1
ATOM 661 N N . GLN A 1 79 ? -4.427 -0.660 -6.346 1.00 94.75 79 GLN A N 1
ATOM 662 C CA . GLN A 1 79 ? -5.284 -1.592 -5.602 1.00 94.75 79 GLN A CA 1
ATOM 663 C C . GLN A 1 79 ? -5.147 -1.433 -4.082 1.00 94.75 79 GLN A C 1
ATOM 665 O O . GLN A 1 79 ? -6.146 -1.545 -3.368 1.00 94.75 79 GLN A O 1
ATOM 670 N N . LEU A 1 80 ? -3.938 -1.171 -3.575 1.00 95.12 80 LEU A N 1
ATOM 671 C CA . LEU A 1 80 ? -3.736 -0.893 -2.153 1.00 95.12 80 LEU A CA 1
ATOM 672 C C . LEU A 1 80 ? -4.313 0.465 -1.768 1.00 95.12 80 LEU A C 1
ATOM 674 O O . LEU A 1 80 ? -5.064 0.548 -0.797 1.00 95.12 80 LEU A O 1
ATOM 678 N N . LYS A 1 81 ? -4.013 1.507 -2.552 1.00 92.81 81 LYS A N 1
ATOM 679 C CA . LYS A 1 81 ? -4.507 2.874 -2.345 1.00 92.81 81 LYS A CA 1
ATOM 680 C C . LYS A 1 81 ? -6.026 2.926 -2.301 1.00 92.81 81 LYS A C 1
ATOM 682 O O . LYS A 1 81 ? -6.576 3.601 -1.436 1.00 92.81 81 LYS A O 1
ATOM 687 N N . ALA A 1 82 ? -6.716 2.186 -3.167 1.00 93.50 82 ALA A N 1
ATOM 688 C CA . ALA A 1 82 ? -8.176 2.140 -3.201 1.00 93.50 82 ALA A CA 1
ATOM 689 C C . ALA A 1 82 ? -8.803 1.697 -1.864 1.00 93.50 82 ALA A C 1
ATOM 691 O O . ALA A 1 82 ? -9.879 2.174 -1.505 1.00 93.50 82 ALA A O 1
ATOM 692 N N . ILE A 1 83 ? -8.123 0.828 -1.109 1.00 93.38 83 ILE A N 1
ATOM 693 C CA . ILE A 1 83 ? -8.583 0.342 0.201 1.00 93.38 83 ILE A CA 1
ATOM 694 C C . ILE A 1 83 ? -8.008 1.205 1.333 1.00 93.38 83 ILE A C 1
ATOM 696 O O . ILE A 1 83 ? -8.716 1.556 2.277 1.00 93.38 83 ILE A O 1
ATOM 700 N N . ALA A 1 84 ? -6.737 1.594 1.234 1.00 92.38 84 ALA A N 1
ATOM 701 C CA . ALA A 1 84 ? -6.037 2.365 2.253 1.00 92.38 84 ALA A CA 1
ATOM 702 C C . ALA A 1 84 ? -6.540 3.812 2.360 1.00 92.38 84 ALA A C 1
ATOM 704 O O . ALA A 1 84 ? -6.823 4.274 3.464 1.00 92.38 84 ALA A O 1
ATOM 705 N N . ASN A 1 85 ? -6.732 4.515 1.238 1.00 90.19 85 ASN A N 1
ATOM 706 C CA . ASN A 1 85 ? -7.166 5.918 1.192 1.00 90.19 85 ASN A CA 1
ATOM 707 C C . ASN A 1 85 ? -8.404 6.224 2.051 1.00 90.19 85 ASN A C 1
ATOM 709 O O . ASN A 1 85 ? -8.344 7.182 2.835 1.00 90.19 85 ASN A O 1
ATOM 713 N N . PRO A 1 86 ? -9.530 5.491 1.925 1.00 91.88 86 PRO A N 1
ATOM 714 C CA . PRO A 1 86 ? -10.725 5.782 2.714 1.00 91.88 86 PRO A CA 1
ATOM 715 C C . PRO A 1 86 ? -10.507 5.545 4.213 1.00 91.88 86 PRO A C 1
ATOM 717 O O . PRO A 1 86 ? -10.922 6.371 5.026 1.00 91.88 86 PRO A O 1
ATOM 720 N N . ILE A 1 87 ? -9.798 4.476 4.587 1.00 91.06 87 ILE A N 1
ATOM 721 C CA . ILE A 1 87 ? -9.537 4.123 5.990 1.00 91.06 87 ILE A CA 1
ATOM 722 C C . ILE A 1 87 ? -8.585 5.140 6.630 1.00 91.06 87 ILE A C 1
ATOM 724 O O . ILE A 1 87 ? -8.834 5.641 7.724 1.00 91.06 87 ILE A O 1
ATOM 728 N N . ILE A 1 88 ? -7.532 5.523 5.914 1.00 87.88 88 ILE A N 1
ATOM 729 C CA . ILE A 1 88 ? -6.561 6.522 6.358 1.00 87.88 88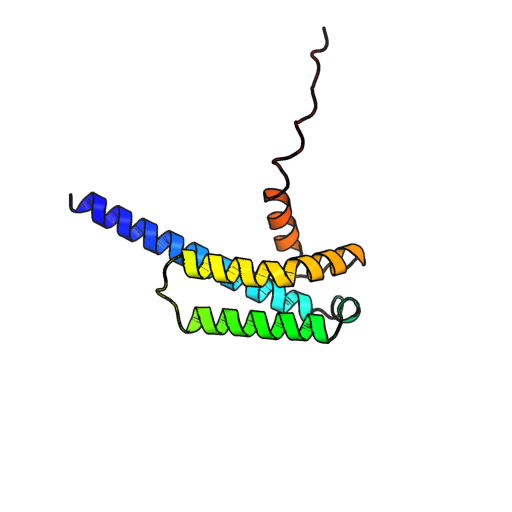 ILE A CA 1
ATOM 730 C C . ILE A 1 88 ? -7.212 7.891 6.509 1.00 87.88 88 ILE A C 1
ATOM 732 O O . ILE A 1 88 ? -7.038 8.546 7.535 1.00 87.88 88 ILE A O 1
ATOM 736 N N . SER A 1 89 ? -8.040 8.295 5.544 1.00 88.25 89 SER A N 1
ATOM 737 C CA . SER A 1 89 ? -8.793 9.551 5.637 1.00 88.25 89 SER A CA 1
ATOM 738 C C . SER A 1 89 ? -9.718 9.559 6.863 1.00 88.25 89 SER A C 1
ATOM 740 O O . SER A 1 89 ? -9.796 10.563 7.568 1.00 88.25 89 SER A O 1
ATOM 742 N N . LYS A 1 90 ? -10.371 8.430 7.163 1.00 88.69 90 LYS A N 1
ATOM 743 C CA . LYS A 1 90 ? -11.205 8.253 8.360 1.00 88.69 90 LYS A CA 1
ATOM 744 C C . LYS A 1 90 ? -10.391 8.356 9.655 1.00 88.69 90 LYS A C 1
ATOM 746 O O . LYS A 1 90 ? -10.833 9.018 10.592 1.00 88.69 90 LYS A O 1
ATOM 751 N N . ILE A 1 91 ? -9.206 7.750 9.712 1.00 87.56 91 ILE A N 1
ATOM 752 C CA . ILE A 1 91 ? -8.301 7.831 10.868 1.00 87.56 91 ILE A CA 1
ATOM 753 C C . ILE A 1 91 ? -7.876 9.283 11.124 1.00 87.56 91 ILE A C 1
ATOM 755 O O . ILE A 1 91 ? -7.979 9.752 12.259 1.00 87.56 91 ILE A O 1
ATOM 759 N N . TYR A 1 92 ? -7.472 10.012 10.079 1.00 85.38 92 TYR A N 1
ATOM 760 C CA . TYR A 1 92 ? -7.106 11.428 10.180 1.00 85.38 92 TYR A CA 1
ATOM 761 C C . TYR A 1 92 ? -8.257 12.301 10.683 1.00 85.38 92 TYR A C 1
ATOM 763 O O . TYR A 1 92 ? -8.058 13.128 11.571 1.00 85.38 92 TYR A O 1
ATOM 771 N N . GLN A 1 93 ? -9.474 12.093 10.171 1.00 86.38 93 GLN A N 1
ATOM 772 C CA . GLN A 1 93 ? -10.663 12.831 10.618 1.00 86.38 93 GLN A CA 1
ATOM 773 C C . GLN A 1 93 ? -10.989 12.585 12.097 1.00 86.38 93 GLN A C 1
ATOM 775 O O . GLN A 1 93 ? -11.481 13.479 12.779 1.00 86.38 93 GLN A O 1
ATOM 780 N N . GLN A 1 94 ? -10.660 11.404 12.621 1.00 86.19 94 GLN A N 1
ATOM 781 C CA . GLN A 1 94 ? -10.780 11.076 14.044 1.00 86.19 94 GLN A CA 1
ATOM 782 C C . GLN A 1 94 ? -9.572 11.555 14.877 1.00 86.19 94 GLN A C 1
ATOM 784 O O . GLN A 1 94 ? -9.343 11.069 15.990 1.00 86.19 94 GLN A O 1
ATOM 789 N N . GLY A 1 95 ? -8.740 12.454 14.337 1.00 81.62 95 GLY A N 1
ATOM 790 C CA . GLY A 1 95 ? -7.531 12.958 14.990 1.00 81.62 95 GLY A CA 1
ATOM 791 C C . GLY A 1 95 ? -6.473 11.874 15.210 1.00 81.62 95 GLY A C 1
ATOM 792 O O . GLY A 1 95 ? -5.791 11.857 16.231 1.00 81.62 95 GLY A O 1
ATOM 793 N N . GLY A 1 96 ? -6.424 10.854 14.350 1.00 74.69 96 GLY A N 1
ATOM 794 C CA . GLY A 1 96 ? -5.394 9.818 14.367 1.00 74.69 96 GLY A CA 1
ATOM 795 C C . GLY A 1 96 ? -4.152 10.282 13.632 1.00 74.69 96 GLY A C 1
ATOM 796 O O . GLY A 1 96 ? -4.218 10.570 12.444 1.00 74.69 96 GLY A O 1
ATOM 797 N N . THR A 1 97 ? -3.029 10.323 14.340 1.00 68.06 97 THR A N 1
ATOM 798 C CA . THR A 1 97 ? -1.695 10.454 13.755 1.00 68.06 97 THR A CA 1
ATOM 799 C C . THR A 1 97 ? -0.924 9.180 14.092 1.00 68.06 97 THR A C 1
ATOM 801 O O . THR A 1 97 ? -0.558 8.945 15.245 1.00 68.06 97 THR A O 1
ATOM 804 N N . GLY A 1 98 ? -0.785 8.298 13.102 1.00 65.75 98 GLY A N 1
ATOM 805 C CA . GLY A 1 98 ? 0.012 7.074 13.210 1.00 65.75 98 GLY A CA 1
ATOM 806 C C . GLY A 1 98 ? 1.410 7.278 12.632 1.00 65.75 98 GLY A C 1
ATOM 807 O O . GLY A 1 98 ? 1.592 8.094 11.729 1.00 65.75 98 GLY A O 1
ATOM 808 N N . SER A 1 99 ? 2.391 6.507 13.101 1.00 62.88 99 SER A N 1
ATOM 809 C CA . SER A 1 99 ? 3.796 6.636 12.667 1.00 62.88 99 SER A CA 1
ATOM 810 C C . SER A 1 99 ? 4.058 6.351 11.177 1.00 62.88 99 SER A C 1
ATOM 812 O O . SER A 1 99 ? 5.159 6.596 10.705 1.00 62.88 99 SER A O 1
ATOM 814 N N . GLY A 1 100 ? 3.085 5.819 10.427 1.00 60.47 100 GLY A N 1
ATOM 815 C CA . GLY A 1 100 ? 3.195 5.559 8.981 1.00 60.47 100 GLY A CA 1
ATOM 816 C C . GLY A 1 100 ? 2.364 6.498 8.101 1.00 60.47 100 GLY A C 1
ATOM 817 O O . GLY A 1 100 ? 2.234 6.261 6.904 1.00 60.47 100 GLY A O 1
ATOM 818 N N . MET A 1 101 ? 1.759 7.531 8.690 1.00 63.88 101 MET A N 1
ATOM 819 C CA . MET A 1 101 ? 0.804 8.414 8.016 1.00 63.88 101 MET A CA 1
ATOM 820 C C . MET A 1 101 ? 1.446 9.690 7.457 1.00 63.88 101 MET A C 1
ATOM 822 O O . MET A 1 101 ? 0.951 10.253 6.488 1.00 63.88 101 MET A O 1
ATOM 826 N N . GLU A 1 102 ? 2.585 10.108 8.003 1.00 59.16 102 GLU A N 1
ATOM 827 C CA . GLU A 1 102 ? 3.321 11.317 7.599 1.00 59.16 102 GLU A CA 1
ATOM 828 C C . GLU A 1 102 ? 3.671 11.330 6.097 1.00 59.16 102 GLU A C 1
ATOM 830 O O . GLU A 1 102 ? 3.435 12.330 5.424 1.00 59.16 102 GLU A O 1
ATOM 835 N N . ASP A 1 103 ? 4.096 10.189 5.552 1.00 56.25 103 ASP A N 1
ATOM 836 C CA . ASP A 1 103 ? 4.434 9.989 4.127 1.00 56.25 103 ASP A CA 1
ATOM 837 C C . ASP A 1 103 ? 3.180 9.932 3.217 1.00 56.25 103 ASP A C 1
ATOM 839 O O . ASP A 1 103 ? 3.176 10.261 2.027 1.00 56.25 103 ASP A O 1
ATOM 843 N N . TYR A 1 104 ? 2.041 9.562 3.806 1.00 59.50 104 TYR A N 1
ATOM 844 C CA . TYR A 1 104 ? 0.756 9.481 3.118 1.00 59.50 104 TYR A CA 1
ATOM 845 C C . TYR A 1 104 ? 0.162 10.861 2.825 1.00 59.50 104 TYR A C 1
ATOM 847 O O . TYR A 1 104 ? -0.450 11.080 1.774 1.00 59.50 104 TYR A O 1
ATOM 855 N N . ALA A 1 105 ? 0.320 11.789 3.773 1.00 52.56 105 ALA A N 1
ATOM 856 C CA . ALA A 1 105 ? -0.134 13.164 3.624 1.00 52.56 105 ALA A CA 1
ATOM 857 C C . ALA A 1 105 ? 0.578 13.849 2.449 1.00 52.56 105 ALA A C 1
ATOM 859 O O . ALA A 1 105 ? -0.092 14.493 1.645 1.00 52.56 105 ALA A O 1
ATOM 860 N N . GLU A 1 106 ? 1.886 13.622 2.295 1.00 49.00 106 GLU A N 1
ATOM 861 C CA . GLU A 1 106 ? 2.685 14.173 1.196 1.00 49.00 106 GLU 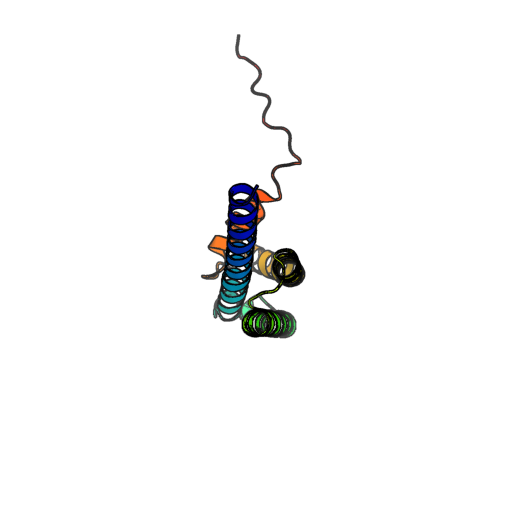A CA 1
ATOM 862 C C . GLU A 1 106 ? 2.209 13.662 -0.176 1.00 49.00 106 GLU A C 1
ATOM 864 O O . GLU A 1 106 ? 2.049 14.451 -1.113 1.00 49.00 106 GLU A O 1
ATOM 869 N N . THR A 1 107 ? 1.847 12.376 -0.259 1.00 45.50 107 THR A N 1
ATOM 870 C CA . THR A 1 107 ? 1.320 11.747 -1.483 1.00 45.50 107 THR A CA 1
ATOM 871 C C . THR A 1 107 ? -0.044 12.322 -1.902 1.00 45.50 107 THR A C 1
ATOM 873 O O . THR A 1 107 ? -0.275 12.560 -3.086 1.00 45.50 107 THR A O 1
ATOM 876 N N . LYS A 1 108 ? -0.950 12.625 -0.956 1.00 46.84 108 LYS A N 1
ATOM 877 C CA . LYS A 1 108 ? -2.250 13.253 -1.283 1.00 46.84 108 LYS A CA 1
ATOM 878 C C . LYS A 1 108 ? -2.133 14.709 -1.738 1.00 46.84 108 LYS A C 1
ATOM 880 O O . LYS A 1 108 ? -2.973 15.157 -2.519 1.00 46.84 108 LYS A O 1
ATOM 885 N N . THR A 1 109 ? -1.120 15.447 -1.284 1.00 38.12 109 THR A N 1
ATOM 886 C CA . THR A 1 109 ? -0.901 16.839 -1.717 1.00 38.12 109 THR A CA 1
ATOM 887 C C . THR A 1 109 ? -0.574 16.959 -3.206 1.00 38.12 109 THR A C 1
ATOM 889 O O . THR A 1 109 ? -0.901 17.978 -3.803 1.00 38.12 109 THR A O 1
ATOM 892 N N . GLN A 1 110 ? -0.003 15.926 -3.838 1.00 40.69 110 GLN A N 1
ATOM 893 C CA . GLN A 1 110 ? 0.353 15.979 -5.263 1.00 40.69 110 GLN A CA 1
ATOM 894 C C . GLN A 1 110 ? -0.823 15.696 -6.218 1.00 40.69 110 GLN A C 1
ATOM 896 O O . GLN A 1 110 ? -0.755 16.067 -7.387 1.00 40.69 110 GLN A O 1
ATOM 901 N N . GLU A 1 111 ? -1.930 15.108 -5.747 1.00 39.91 111 GLU A N 1
ATOM 902 C CA . GLU A 1 111 ? -3.092 14.762 -6.591 1.00 39.91 111 GLU A CA 1
ATOM 903 C C . GLU A 1 111 ? -4.272 15.752 -6.473 1.00 39.91 111 GLU A C 1
ATOM 905 O O . GLU A 1 111 ? -5.275 15.609 -7.173 1.00 39.91 111 GLU A O 1
ATOM 910 N N . GLN A 1 112 ? -4.162 16.800 -5.640 1.00 35.47 112 GLN A N 1
ATOM 911 C CA . GLN A 1 112 ? -5.189 17.849 -5.493 1.00 35.47 112 GLN A CA 1
ATOM 912 C C . GLN A 1 112 ? -4.731 19.273 -5.877 1.00 35.47 112 GLN A C 1
ATOM 914 O O . GLN A 1 112 ? -5.376 20.243 -5.492 1.00 35.47 112 GLN A O 1
ATOM 919 N N . GLU A 1 113 ? -3.699 19.424 -6.715 1.00 35.47 113 GLU A N 1
ATOM 920 C CA . GLU A 1 113 ? -3.295 20.715 -7.315 1.00 35.47 113 GLU A CA 1
ATOM 921 C C . GLU A 1 113 ? -3.571 20.792 -8.833 1.00 35.47 113 GLU A C 1
ATOM 923 O O . GLU A 1 113 ? -2.749 21.219 -9.640 1.00 35.47 113 GLU A O 1
ATOM 928 N N . SER A 1 114 ? -4.763 20.387 -9.281 1.00 39.44 114 SER A N 1
ATOM 929 C CA . SER A 1 114 ? -5.219 20.698 -10.654 1.00 39.44 114 SER A CA 1
ATOM 930 C C . SER A 1 114 ? -6.654 21.208 -10.763 1.00 39.44 114 SER A C 1
ATOM 932 O O . SER A 1 114 ? -7.164 21.351 -11.870 1.00 39.44 114 SER A O 1
ATOM 934 N N . GLN A 1 115 ? -7.297 21.572 -9.647 1.00 39.84 115 GLN A N 1
ATOM 935 C CA . GLN A 1 115 ? -8.582 22.285 -9.665 1.00 39.84 115 GLN A CA 1
ATOM 936 C C . GLN A 1 115 ? -8.699 23.324 -8.539 1.00 39.84 115 GLN A C 1
ATOM 938 O O . GLN A 1 115 ? -9.622 23.295 -7.735 1.00 39.84 115 GLN A O 1
ATOM 943 N N . ASN A 1 116 ? -7.781 24.287 -8.496 1.00 39.97 116 ASN A N 1
ATOM 944 C CA . ASN A 1 116 ? -8.151 25.656 -8.137 1.00 39.97 116 ASN A CA 1
ATOM 945 C C . ASN A 1 116 ? -7.120 26.613 -8.732 1.00 39.97 116 ASN A C 1
ATOM 947 O O . ASN A 1 116 ? -5.933 26.532 -8.427 1.00 39.97 116 ASN A O 1
ATOM 951 N N . ALA A 1 117 ? -7.575 27.466 -9.646 1.00 43.06 117 ALA A N 1
ATOM 952 C CA . ALA A 1 117 ? -6.763 28.531 -10.206 1.00 43.06 117 ALA A CA 1
ATOM 953 C C . ALA A 1 117 ? -6.201 29.389 -9.063 1.00 43.06 117 ALA A C 1
ATOM 955 O O . ALA A 1 117 ? -6.930 29.741 -8.136 1.00 43.06 117 ALA A O 1
ATOM 956 N N . GLY A 1 118 ? -4.901 29.677 -9.131 1.00 46.34 118 GLY A N 1
ATOM 957 C CA . GLY A 1 118 ? -4.173 30.416 -8.105 1.00 46.34 118 GLY A CA 1
ATOM 958 C C . GLY A 1 118 ? -4.762 31.800 -7.797 1.00 46.34 118 GLY A C 1
ATOM 959 O O . GLY A 1 118 ? -5.587 32.321 -8.555 1.00 46.34 118 GLY A O 1
ATOM 960 N N . PRO A 1 119 ? -4.334 32.424 -6.684 1.00 61.56 119 PRO A N 1
ATOM 961 C CA . PRO A 1 119 ? -4.774 33.764 -6.332 1.00 61.56 119 PRO A CA 1
ATOM 962 C C . PRO A 1 119 ? -4.400 34.739 -7.454 1.00 61.56 119 PRO A C 1
ATOM 964 O O . PRO A 1 119 ? -3.232 34.857 -7.825 1.00 61.56 119 PRO A O 1
ATOM 967 N N . LYS A 1 120 ? -5.397 35.453 -7.991 1.00 53.25 120 LYS A N 1
ATOM 968 C CA . LYS A 1 120 ? -5.149 36.660 -8.782 1.00 53.25 120 LYS A CA 1
ATOM 969 C C . LYS A 1 120 ? -4.545 37.696 -7.841 1.00 53.25 120 LYS A C 1
ATOM 971 O O . LYS A 1 120 ? -5.260 38.329 -7.071 1.00 53.25 120 LYS A O 1
ATOM 976 N N . ILE A 1 121 ? -3.226 37.818 -7.877 1.00 59.81 121 ILE A N 1
ATOM 977 C CA . ILE A 1 121 ? -2.531 38.988 -7.358 1.00 59.81 121 ILE A CA 1
ATOM 978 C C . ILE A 1 121 ? -2.767 40.057 -8.423 1.00 59.81 121 ILE A C 1
ATOM 980 O O . ILE A 1 121 ? -2.114 40.064 -9.463 1.00 59.81 121 ILE A O 1
ATOM 984 N N . GLU A 1 122 ? -3.820 40.844 -8.226 1.00 59.03 122 GLU A N 1
ATOM 985 C CA . GLU A 1 122 ? -4.093 42.024 -9.035 1.00 59.03 122 GLU A CA 1
ATOM 986 C C . GLU A 1 122 ? -3.016 43.055 -8.691 1.00 59.03 122 GLU A C 1
ATOM 988 O O . GLU A 1 122 ? -2.732 43.312 -7.517 1.00 59.03 122 GLU A O 1
ATOM 993 N N . GLU A 1 123 ? -2.335 43.522 -9.730 1.00 57.03 123 GLU A N 1
ATOM 994 C CA . GLU A 1 123 ? -1.237 44.473 -9.655 1.00 57.03 123 GLU A CA 1
ATOM 995 C C . GLU A 1 123 ? -1.687 45.720 -8.883 1.00 57.03 123 GLU A C 1
ATOM 997 O O . GLU A 1 123 ? -2.747 46.289 -9.143 1.0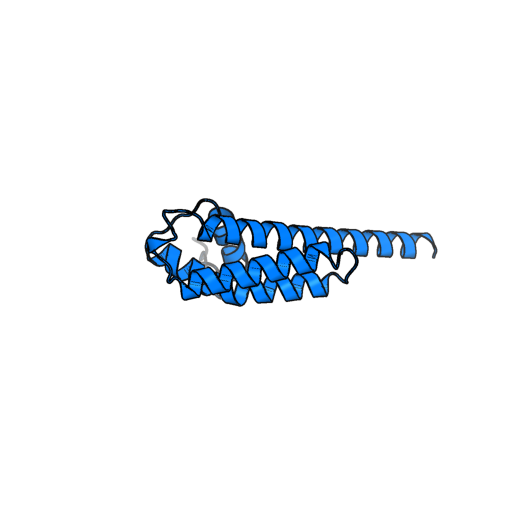0 57.03 123 GLU A O 1
ATOM 1002 N N . VAL A 1 124 ? -0.893 46.101 -7.885 1.00 64.81 124 VAL A N 1
ATOM 1003 C CA . VAL A 1 124 ? -1.051 47.363 -7.165 1.00 64.81 124 VAL A CA 1
ATOM 1004 C C . VAL A 1 124 ? -0.372 48.429 -8.025 1.00 64.81 124 VAL A C 1
ATOM 1006 O O . VAL A 1 124 ? 0.849 48.377 -8.175 1.00 64.81 124 VAL A O 1
ATOM 1009 N N . ASP A 1 125 ? -1.165 49.328 -8.613 1.00 55.38 125 ASP A N 1
ATOM 1010 C CA . ASP A 1 125 ? -0.701 50.605 -9.190 1.00 55.38 125 ASP A CA 1
ATOM 1011 C C . ASP A 1 125 ? -0.052 51.505 -8.117 1.00 55.38 125 ASP A C 1
ATOM 1013 O O . ASP A 1 125 ? -0.567 51.539 -6.969 1.00 55.38 125 ASP A O 1
#